Protein AF-A0A9D1E9B2-F1 (afdb_monomer_lite)

Radius of gyration: 16.43 Å; chains: 1; bounding box: 40×30×42 Å

Foldseek 3Di:
DQDLVNVCVVQLDDDPVLVVLLVCVVVVHDLVPDDEDDQEEECVNQPCDPVNFKDKDKDRASHDKDWHFYQWKKKKAWQAAWKKKWWQKPNDTDIDIGHHGKIKIWFGPTTMIMHHHDSTIMMIMTGRLVCCVPPVQVPPPPPDPVNVQNVQSPDPDDINDMDIDD

Organism: NCBI:txid2840911

Structure (mmCIF, N/CA/C/O backbone):
data_AF-A0A9D1E9B2-F1
#
_entry.id   AF-A0A9D1E9B2-F1
#
loop_
_atom_site.group_PDB
_atom_site.id
_atom_site.type_symbol
_atom_site.label_atom_id
_atom_site.label_alt_id
_atom_site.label_comp_id
_atom_site.label_asym_id
_atom_site.label_entity_id
_atom_site.label_seq_id
_atom_site.pdbx_PDB_ins_code
_atom_site.Cartn_x
_atom_site.Cartn_y
_atom_site.Cartn_z
_atom_site.occupancy
_atom_site.B_iso_or_equiv
_atom_site.auth_seq_id
_atom_site.auth_comp_id
_atom_site.auth_asym_id
_atom_site.auth_atom_id
_atom_site.pdbx_PDB_model_num
ATOM 1 N N . MET A 1 1 ? -19.053 -16.190 -8.854 1.00 59.88 1 MET A N 1
ATOM 2 C CA . MET A 1 1 ? -17.967 -16.273 -7.853 1.00 59.88 1 MET A CA 1
ATOM 3 C C . MET A 1 1 ? -16.641 -15.931 -8.527 1.00 59.88 1 MET A C 1
ATOM 5 O O . MET A 1 1 ? -16.383 -16.447 -9.612 1.00 59.88 1 MET A O 1
ATOM 9 N N . ILE A 1 2 ? -15.846 -15.020 -7.962 1.00 75.88 2 ILE A N 1
ATOM 10 C CA . ILE A 1 2 ? -14.497 -14.721 -8.468 1.00 75.88 2 ILE A CA 1
ATOM 11 C C . ILE A 1 2 ? -13.558 -15.839 -7.995 1.00 75.88 2 ILE A C 1
ATOM 13 O O . ILE A 1 2 ? -13.604 -16.229 -6.834 1.00 75.88 2 ILE A O 1
ATOM 17 N N . THR A 1 3 ? -12.743 -16.387 -8.897 1.00 88.50 3 THR A N 1
ATOM 18 C CA . THR A 1 3 ? -11.771 -17.441 -8.572 1.00 88.50 3 THR A CA 1
ATOM 19 C C . THR A 1 3 ? -10.391 -16.835 -8.347 1.00 88.50 3 THR A C 1
ATOM 21 O O . THR A 1 3 ? -10.077 -15.784 -8.909 1.00 88.50 3 THR A O 1
ATOM 24 N N . ARG A 1 4 ? -9.525 -17.527 -7.595 1.00 85.50 4 ARG A N 1
ATOM 25 C CA . ARG A 1 4 ? -8.120 -17.123 -7.422 1.00 85.50 4 ARG A CA 1
ATOM 26 C C . ARG A 1 4 ? -7.413 -16.917 -8.765 1.00 85.50 4 ARG A C 1
ATOM 28 O O . ARG A 1 4 ? -6.700 -15.937 -8.929 1.00 85.50 4 ARG A O 1
ATOM 35 N N . LYS A 1 5 ? -7.695 -17.777 -9.752 1.00 88.62 5 LYS A N 1
ATOM 36 C CA . LYS A 1 5 ? -7.187 -17.641 -11.126 1.00 88.62 5 LYS A CA 1
ATOM 37 C C . LYS A 1 5 ? -7.594 -16.308 -11.768 1.00 88.62 5 LYS A C 1
ATOM 39 O O . LYS A 1 5 ? -6.736 -15.587 -12.258 1.00 88.62 5 LYS A O 1
ATOM 44 N N . LYS A 1 6 ? -8.880 -15.940 -11.698 1.00 88.62 6 LYS A N 1
ATOM 45 C CA . LYS A 1 6 ? -9.377 -14.656 -12.227 1.00 88.62 6 LYS A CA 1
ATOM 46 C C . LYS A 1 6 ? -8.797 -13.447 -11.485 1.00 88.62 6 LYS A C 1
ATOM 48 O O . LYS A 1 6 ? -8.603 -12.400 -12.095 1.00 88.62 6 LYS A O 1
ATOM 53 N N . MET A 1 7 ? -8.528 -13.574 -10.183 1.00 87.75 7 MET A N 1
ATOM 54 C CA . MET A 1 7 ? -7.818 -12.533 -9.428 1.00 87.75 7 MET A CA 1
ATOM 55 C C . MET A 1 7 ? -6.369 -12.407 -9.887 1.00 87.75 7 MET A C 1
ATOM 57 O O . MET A 1 7 ? -5.931 -11.296 -10.154 1.00 87.75 7 MET A O 1
ATOM 61 N N . ALA A 1 8 ? -5.655 -13.521 -10.055 1.00 90.50 8 ALA A N 1
ATOM 62 C CA . ALA A 1 8 ? -4.276 -13.515 -10.533 1.00 90.50 8 ALA A CA 1
ATOM 63 C C . ALA A 1 8 ? -4.161 -12.866 -11.922 1.00 90.50 8 ALA A C 1
ATOM 65 O O . ALA A 1 8 ? -3.323 -11.993 -12.118 1.00 90.50 8 ALA A O 1
ATOM 66 N N . GLU A 1 9 ? -5.063 -13.193 -12.853 1.00 90.25 9 GLU A N 1
ATOM 67 C CA . GLU A 1 9 ? -5.125 -12.563 -14.185 1.00 90.25 9 GLU A CA 1
ATOM 68 C C . GLU A 1 9 ? -5.254 -11.030 -14.118 1.00 90.25 9 GLU A C 1
ATOM 70 O O . GLU A 1 9 ? -4.747 -10.321 -14.988 1.00 90.25 9 GLU A O 1
ATOM 75 N N . ARG A 1 10 ? -5.916 -10.504 -13.079 1.00 89.19 10 ARG A N 1
ATOM 76 C CA . ARG A 1 10 ? -6.073 -9.061 -12.860 1.00 89.19 10 ARG A CA 1
ATOM 77 C C . ARG A 1 10 ? -4.889 -8.440 -12.131 1.00 89.19 10 ARG A C 1
ATOM 79 O O . ARG A 1 10 ? -4.385 -7.418 -12.578 1.00 89.19 10 ARG A O 1
ATOM 86 N N . LEU A 1 11 ? -4.466 -9.031 -11.018 1.00 91.56 11 LEU A N 1
ATOM 87 C CA . LEU A 1 11 ? -3.450 -8.451 -10.138 1.00 91.56 11 LEU A CA 1
ATOM 88 C C . LEU A 1 11 ? -2.049 -8.526 -10.735 1.00 91.56 11 LEU A C 1
ATOM 90 O O . LEU A 1 11 ? -1.274 -7.588 -10.584 1.00 91.56 11 LEU A O 1
ATOM 94 N N . MET A 1 12 ? -1.751 -9.596 -11.473 1.00 92.38 12 MET A N 1
ATOM 95 C CA . MET A 1 12 ? -0.443 -9.769 -12.102 1.00 92.38 12 MET A CA 1
ATOM 96 C C . MET A 1 12 ? -0.264 -8.884 -13.339 1.00 92.38 12 MET A C 1
ATOM 98 O O . MET A 1 12 ? 0.866 -8.674 -13.779 1.00 92.38 12 MET A O 1
ATOM 102 N N . ARG A 1 13 ? -1.347 -8.328 -13.901 1.00 93.88 13 ARG A N 1
ATOM 103 C CA . ARG A 1 13 ? -1.262 -7.391 -15.024 1.00 93.88 13 ARG A CA 1
ATOM 104 C C . ARG A 1 13 ? -0.721 -6.046 -14.539 1.00 93.88 13 ARG A C 1
ATOM 106 O O . ARG A 1 13 ? -1.319 -5.415 -13.670 1.00 93.88 13 ARG A O 1
ATOM 113 N N . LEU A 1 14 ? 0.371 -5.604 -15.164 1.00 93.50 14 LEU A N 1
ATOM 114 C CA . LEU A 1 14 ? 0.909 -4.258 -14.980 1.00 93.50 14 LEU A CA 1
ATOM 115 C C . LEU A 1 14 ? 0.010 -3.224 -15.667 1.00 93.50 14 LEU A C 1
ATOM 117 O O . LEU A 1 14 ? -0.290 -3.358 -16.869 1.00 93.50 14 LEU A O 1
ATOM 121 N N . ASP A 1 15 ? -0.387 -2.204 -14.915 1.00 93.62 15 ASP A N 1
ATOM 122 C CA . ASP A 1 15 ? -0.947 -0.968 -15.448 1.00 93.62 15 ASP A CA 1
ATOM 123 C C . ASP A 1 15 ? 0.145 -0.096 -16.098 1.00 93.62 15 ASP A C 1
ATOM 125 O O . ASP A 1 15 ? 1.302 -0.499 -16.224 1.00 93.62 15 ASP A O 1
ATOM 129 N N . SER A 1 16 ? -0.237 1.069 -16.624 1.00 95.12 16 SER A N 1
ATOM 130 C CA . SER A 1 16 ? 0.695 1.957 -17.324 1.00 95.12 16 SER A CA 1
ATOM 131 C C . SER A 1 16 ? 1.792 2.514 -16.418 1.00 95.12 16 SER A C 1
ATOM 133 O O . SER A 1 16 ? 2.916 2.670 -16.883 1.00 95.12 16 SER A O 1
ATOM 135 N N . ILE A 1 17 ? 1.482 2.801 -15.151 1.00 93.19 17 ILE A N 1
ATOM 136 C CA . ILE A 1 17 ? 2.438 3.367 -14.195 1.00 93.19 17 ILE A CA 1
ATOM 137 C C . ILE A 1 17 ? 3.426 2.280 -13.782 1.00 93.19 17 ILE A C 1
ATOM 139 O O . ILE A 1 17 ? 4.631 2.478 -13.903 1.00 93.19 17 ILE A O 1
ATOM 143 N N . GLU A 1 18 ? 2.936 1.099 -13.402 1.00 95.12 18 GLU A N 1
ATOM 144 C CA . GLU A 1 18 ? 3.809 -0.017 -13.026 1.00 95.12 18 GLU A CA 1
ATOM 145 C C . GLU A 1 18 ? 4.730 -0.451 -14.176 1.00 95.12 18 GLU A C 1
ATOM 147 O O . GLU A 1 18 ? 5.847 -0.889 -13.924 1.00 95.12 18 GLU A O 1
ATOM 152 N N . ARG A 1 19 ? 4.298 -0.336 -15.443 1.00 96.38 19 ARG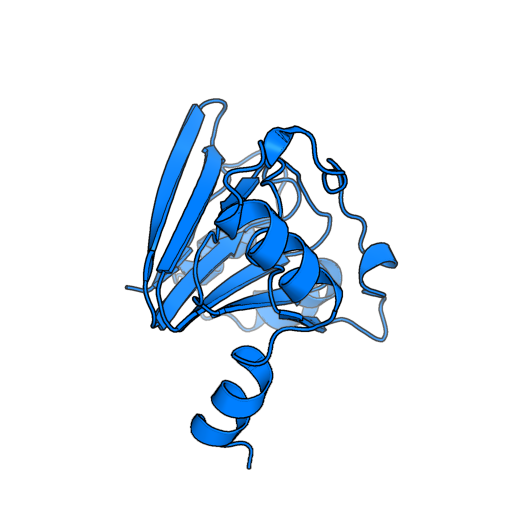 A N 1
ATOM 153 C CA . ARG A 1 19 ? 5.168 -0.601 -16.608 1.00 96.38 19 ARG A CA 1
ATOM 154 C C . ARG A 1 19 ? 6.335 0.371 -16.674 1.00 96.38 19 ARG A C 1
ATOM 156 O O . ARG A 1 19 ? 7.466 -0.071 -16.810 1.00 96.38 19 ARG A O 1
ATOM 163 N N . ILE A 1 20 ? 6.058 1.667 -16.542 1.00 95.00 20 ILE A N 1
ATOM 164 C CA . ILE A 1 20 ? 7.091 2.709 -16.560 1.00 95.00 20 ILE A CA 1
ATOM 165 C C . ILE A 1 20 ? 8.077 2.488 -15.407 1.00 95.00 20 ILE A C 1
ATOM 167 O O . ILE A 1 20 ? 9.286 2.513 -15.621 1.00 95.00 20 ILE A O 1
ATOM 171 N N . LEU A 1 21 ? 7.562 2.218 -14.204 1.00 95.25 21 LEU A N 1
ATOM 172 C CA . LEU A 1 21 ? 8.378 1.962 -13.017 1.00 95.25 21 LEU A CA 1
ATOM 173 C C . LEU A 1 21 ? 9.217 0.689 -13.160 1.00 95.25 21 LEU A C 1
ATOM 175 O O . LEU A 1 21 ? 10.405 0.695 -12.846 1.00 95.25 21 LEU A O 1
ATOM 179 N N . LYS A 1 22 ? 8.634 -0.391 -13.691 1.00 96.06 22 LYS A N 1
ATOM 180 C CA . LYS A 1 22 ? 9.369 -1.625 -13.980 1.00 96.06 22 LYS A CA 1
ATOM 181 C C . LYS A 1 22 ? 10.473 -1.384 -15.006 1.00 96.06 22 LYS A C 1
ATOM 183 O O . LYS A 1 22 ? 11.591 -1.837 -14.797 1.00 96.06 22 LYS A O 1
ATOM 188 N N . ASP A 1 23 ? 10.196 -0.662 -16.088 1.00 96.12 23 ASP A N 1
ATOM 189 C CA . ASP A 1 23 ? 11.190 -0.371 -17.126 1.00 96.12 23 ASP A CA 1
ATOM 190 C C . ASP A 1 23 ? 12.327 0.529 -16.608 1.00 96.12 23 ASP A C 1
ATOM 192 O O . ASP A 1 23 ? 13.477 0.360 -17.015 1.00 96.12 23 ASP A O 1
ATOM 196 N N . ALA A 1 24 ? 12.037 1.475 -15.708 1.00 95.00 24 ALA A N 1
ATOM 197 C CA . ALA A 1 24 ? 13.045 2.260 -14.989 1.00 95.00 24 ALA A CA 1
ATOM 198 C C . ALA A 1 24 ? 13.921 1.365 -14.096 1.00 95.00 24 ALA A C 1
ATOM 200 O O . ALA A 1 24 ? 15.147 1.358 -14.235 1.00 95.00 24 ALA A O 1
ATOM 201 N N . TYR A 1 25 ? 13.288 0.523 -13.273 1.00 95.00 25 TYR A N 1
ATOM 202 C CA . TYR A 1 25 ? 13.970 -0.426 -12.394 1.00 95.00 25 TYR A CA 1
ATOM 203 C C . TYR A 1 25 ? 14.882 -1.384 -13.175 1.00 95.00 25 TYR A C 1
ATOM 205 O O . TYR A 1 25 ? 16.049 -1.564 -12.836 1.00 95.00 25 TYR A O 1
ATOM 213 N N . MET A 1 26 ? 14.389 -1.948 -14.283 1.00 95.31 26 MET A N 1
ATOM 214 C CA . MET A 1 26 ? 15.151 -2.874 -15.132 1.00 95.31 26 MET A CA 1
ATOM 215 C C . MET A 1 26 ? 16.325 -2.206 -15.862 1.00 95.31 26 MET A C 1
ATOM 217 O O . MET A 1 26 ? 17.282 -2.890 -16.223 1.00 95.31 26 MET A O 1
ATOM 221 N N . ARG A 1 27 ? 16.276 -0.885 -16.079 1.00 96.31 27 ARG A N 1
ATOM 222 C CA . ARG A 1 27 ? 17.399 -0.101 -16.620 1.00 96.31 27 ARG A CA 1
ATOM 223 C C . ARG A 1 27 ? 18.427 0.287 -15.552 1.00 96.31 27 ARG A C 1
ATOM 225 O O . ARG A 1 27 ? 19.448 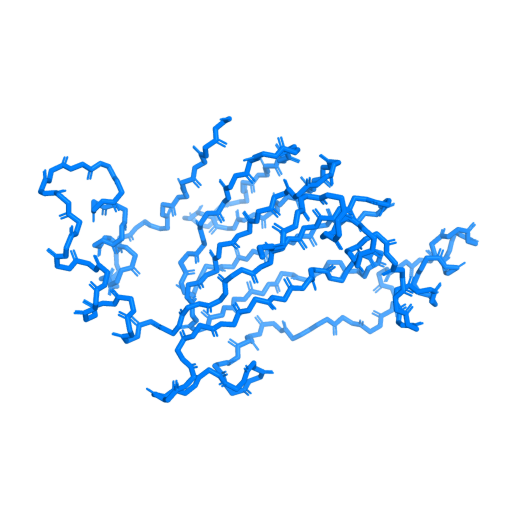0.871 -15.905 1.00 96.31 27 ARG A O 1
ATOM 232 N N . GLY A 1 28 ? 18.186 -0.059 -14.285 1.00 94.06 28 GLY A N 1
ATOM 233 C CA . GLY A 1 28 ? 19.052 0.298 -13.164 1.00 94.06 28 GLY A CA 1
ATOM 234 C C . GLY A 1 28 ? 19.005 1.787 -12.829 1.00 94.06 28 GLY A C 1
ATOM 235 O O . GLY A 1 28 ? 20.001 2.329 -12.354 1.00 94.06 28 GLY A O 1
ATOM 236 N N . GLU A 1 29 ? 17.888 2.461 -13.124 1.00 94.12 29 GLU A N 1
ATOM 237 C CA . GLU A 1 29 ? 17.691 3.847 -12.702 1.00 94.12 29 GLU A CA 1
ATOM 238 C C . GLU A 1 29 ? 17.611 3.934 -11.175 1.00 94.12 29 GLU A C 1
ATOM 240 O O . GLU A 1 29 ? 17.142 3.015 -10.500 1.00 94.12 29 GLU A O 1
ATOM 245 N N . ASP A 1 30 ? 18.068 5.059 -10.629 1.00 90.50 30 ASP A N 1
ATOM 246 C CA . ASP A 1 30 ? 17.933 5.331 -9.205 1.00 90.50 30 ASP A CA 1
ATOM 247 C C . ASP A 1 30 ? 16.471 5.662 -8.881 1.00 90.50 30 ASP A C 1
ATOM 249 O O . ASP A 1 30 ? 16.002 6.785 -9.093 1.00 90.50 30 ASP A O 1
ATOM 253 N N . MET A 1 31 ? 15.741 4.662 -8.386 1.00 88.19 31 MET A N 1
ATOM 254 C CA . MET A 1 31 ? 14.311 4.771 -8.094 1.00 88.19 31 MET A CA 1
ATOM 255 C C . MET A 1 31 ? 14.013 5.850 -7.047 1.00 88.19 31 MET A C 1
ATOM 257 O O . MET A 1 31 ? 12.941 6.447 -7.096 1.00 88.19 31 MET A O 1
ATOM 261 N N . GLU A 1 32 ? 14.964 6.168 -6.160 1.00 85.38 32 GLU A N 1
ATOM 262 C CA . GLU A 1 32 ? 14.820 7.215 -5.138 1.00 85.38 32 GLU A CA 1
ATOM 263 C C . GLU A 1 32 ? 14.654 8.618 -5.736 1.00 85.38 32 GLU A C 1
ATOM 265 O O . GLU A 1 32 ? 14.138 9.521 -5.075 1.00 85.38 32 GLU A O 1
ATOM 270 N N . THR A 1 33 ? 15.065 8.803 -6.995 1.00 86.50 33 THR A N 1
ATOM 271 C CA . THR A 1 33 ? 14.921 10.068 -7.729 1.00 86.50 33 THR A CA 1
ATOM 272 C C . THR A 1 33 ? 13.541 10.249 -8.361 1.00 86.50 33 THR A C 1
ATOM 274 O O . THR A 1 33 ? 13.204 11.352 -8.801 1.00 86.50 33 THR A O 1
ATOM 277 N N . LEU A 1 34 ? 12.730 9.187 -8.417 1.00 86.81 34 LEU A N 1
ATOM 278 C CA . LEU A 1 34 ? 11.386 9.242 -8.979 1.00 86.81 34 LEU A CA 1
ATOM 279 C C . LEU A 1 34 ? 10.411 9.939 -8.013 1.00 86.81 34 LEU A C 1
ATOM 281 O O . LEU A 1 34 ? 10.626 9.939 -6.799 1.00 86.81 34 LEU A O 1
ATOM 285 N N . PRO A 1 35 ? 9.310 10.526 -8.525 1.00 85.06 35 PRO A N 1
ATOM 286 C CA . PRO A 1 35 ? 8.302 11.152 -7.680 1.00 85.06 35 PRO A CA 1
ATOM 287 C C . PRO A 1 35 ? 7.770 10.181 -6.625 1.00 85.06 35 PRO A C 1
ATOM 289 O O . PRO A 1 35 ? 7.221 9.126 -6.952 1.00 85.06 35 PRO A O 1
ATOM 292 N N . LYS A 1 36 ? 7.920 10.563 -5.359 1.00 86.38 36 LYS A N 1
ATOM 293 C CA . LYS A 1 36 ? 7.434 9.795 -4.215 1.00 86.38 36 LYS A CA 1
ATOM 294 C C . LYS A 1 36 ? 5.973 10.107 -3.905 1.00 86.38 36 LYS A C 1
ATOM 296 O O . LYS A 1 36 ? 5.424 11.129 -4.327 1.00 86.38 36 LYS A O 1
ATOM 301 N N . GLY A 1 37 ? 5.345 9.196 -3.166 1.00 82.94 37 GLY A N 1
ATOM 302 C CA . GLY A 1 37 ? 4.011 9.396 -2.610 1.00 82.94 37 GLY A CA 1
ATOM 303 C C . GLY A 1 37 ? 3.961 10.534 -1.584 1.00 82.94 37 GLY A C 1
ATOM 304 O O . GLY A 1 37 ? 4.961 11.179 -1.276 1.00 82.94 37 GLY A O 1
ATOM 305 N N . ARG A 1 38 ? 2.769 10.784 -1.042 1.00 87.06 38 ARG A N 1
ATOM 306 C CA . ARG A 1 38 ? 2.583 11.758 0.041 1.00 87.06 38 ARG A CA 1
ATOM 307 C C . ARG A 1 38 ? 3.039 11.173 1.375 1.00 87.06 38 ARG A C 1
ATOM 309 O O . ARG A 1 38 ? 2.880 9.980 1.596 1.00 87.06 38 ARG A O 1
ATOM 316 N N . GLU A 1 39 ? 3.515 12.034 2.272 1.00 92.56 39 GLU A N 1
ATOM 317 C CA . GLU A 1 39 ? 3.845 11.658 3.656 1.00 92.56 39 GLU A CA 1
ATOM 318 C C . GLU A 1 39 ? 2.599 11.399 4.513 1.00 92.56 39 GLU A C 1
ATOM 320 O O . GLU A 1 39 ? 2.653 10.594 5.432 1.00 92.56 39 GLU A O 1
ATOM 325 N N . HIS A 1 40 ? 1.478 12.050 4.198 1.00 96.00 40 HIS A N 1
ATOM 326 C CA . HIS A 1 40 ? 0.197 11.824 4.860 1.00 96.00 40 HIS A CA 1
ATOM 327 C C . HIS A 1 40 ? -0.887 11.538 3.825 1.00 96.00 40 HIS A C 1
ATOM 329 O O . HIS A 1 40 ? -1.040 12.286 2.851 1.00 96.00 40 HIS A O 1
ATOM 335 N N . ILE A 1 41 ? -1.650 10.472 4.050 1.00 95.25 41 ILE A N 1
ATOM 336 C CA . ILE A 1 41 ? -2.722 10.027 3.166 1.00 95.25 41 ILE A CA 1
ATOM 337 C C . ILE A 1 41 ? -4.077 10.209 3.855 1.00 95.25 41 ILE A C 1
ATOM 339 O O . ILE A 1 41 ? -4.414 9.532 4.834 1.00 95.25 41 ILE A O 1
ATOM 343 N N . ALA A 1 42 ? -4.891 11.098 3.292 1.00 95.12 42 ALA A N 1
ATOM 344 C CA . ALA A 1 42 ? -6.217 11.392 3.810 1.00 95.12 42 ALA A CA 1
ATOM 345 C C . ALA A 1 42 ? -7.252 10.369 3.319 1.00 95.12 42 ALA A C 1
ATOM 347 O O . ALA A 1 42 ? -7.093 9.721 2.282 1.00 95.12 42 ALA A O 1
ATOM 348 N N . ASN A 1 43 ? -8.383 10.266 4.019 1.00 93.31 43 ASN A N 1
ATOM 349 C CA . ASN A 1 43 ? -9.512 9.452 3.557 1.00 93.31 43 ASN A CA 1
ATOM 350 C C . ASN A 1 43 ? -9.995 9.845 2.144 1.00 93.31 43 ASN A C 1
ATOM 352 O O . ASN A 1 43 ? -10.406 8.991 1.354 1.00 93.31 43 ASN A O 1
ATOM 356 N N . GLU A 1 44 ? -9.947 11.136 1.813 1.00 92.75 44 GLU A N 1
ATOM 357 C CA . GLU A 1 44 ? -10.413 11.674 0.530 1.00 92.75 44 GLU A CA 1
ATOM 358 C C . GLU A 1 44 ? -9.595 11.163 -0.663 1.00 92.75 44 GLU A C 1
ATOM 360 O O . GLU A 1 44 ? -10.170 10.941 -1.731 1.00 92.75 44 GLU A O 1
ATOM 365 N N . ASP A 1 45 ? -8.308 10.860 -0.464 1.00 92.88 45 ASP A N 1
ATOM 366 C CA . ASP A 1 45 ? -7.407 10.357 -1.511 1.00 92.88 45 ASP A CA 1
ATOM 367 C C . ASP A 1 45 ? -7.872 9.014 -2.093 1.00 92.88 45 ASP A C 1
ATOM 369 O O . ASP A 1 45 ? -7.633 8.713 -3.262 1.00 92.88 45 ASP A O 1
ATOM 373 N N . TYR A 1 46 ? -8.615 8.236 -1.301 1.00 92.31 46 TYR A N 1
ATOM 374 C CA . TYR A 1 46 ? -9.225 6.969 -1.710 1.00 92.31 46 TYR A CA 1
ATOM 375 C C . TYR A 1 46 ? -10.754 7.031 -1.796 1.00 92.31 46 TYR A C 1
ATOM 377 O O . TYR A 1 46 ? -11.418 6.005 -1.979 1.00 92.31 46 TYR A O 1
ATOM 385 N N . ASN A 1 47 ? -11.343 8.227 -1.705 1.00 91.38 47 ASN A N 1
ATOM 386 C CA . ASN A 1 47 ? -12.792 8.426 -1.649 1.00 91.38 47 ASN A CA 1
ATOM 387 C C . ASN A 1 47 ? -13.450 7.625 -0.503 1.00 91.38 47 ASN A C 1
ATOM 389 O O . ASN A 1 47 ? -14.541 7.071 -0.666 1.00 91.38 47 ASN A O 1
ATOM 393 N N . LEU A 1 48 ? -12.765 7.528 0.643 1.00 89.94 48 LEU A N 1
ATOM 394 C CA . LEU A 1 48 ? -13.229 6.827 1.841 1.00 89.94 48 LEU A CA 1
ATOM 395 C C . LEU A 1 48 ? -14.132 7.727 2.686 1.00 89.94 48 LEU A C 1
ATOM 397 O O . LEU A 1 48 ? -13.720 8.312 3.684 1.00 89.94 48 LEU A O 1
ATOM 401 N N . ASN A 1 49 ? -15.398 7.828 2.308 1.00 85.00 49 ASN A N 1
ATOM 402 C CA . ASN A 1 49 ? -16.393 8.624 3.026 1.00 85.00 49 ASN A CA 1
ATOM 403 C C . ASN A 1 49 ? -17.422 7.730 3.748 1.00 85.00 49 ASN A C 1
ATOM 405 O O . ASN A 1 49 ? -17.330 6.505 3.726 1.00 85.00 49 ASN A O 1
ATOM 409 N N . ARG A 1 50 ? -18.430 8.339 4.391 1.00 73.69 50 ARG A N 1
ATOM 410 C CA . ARG A 1 50 ? -19.463 7.607 5.154 1.00 73.69 50 ARG A CA 1
ATOM 411 C C . ARG A 1 50 ? -20.298 6.631 4.316 1.00 73.69 50 ARG A C 1
ATOM 413 O O . ARG A 1 50 ? -20.910 5.730 4.887 1.00 73.69 50 ARG A O 1
ATOM 420 N N . GLU A 1 51 ? -20.341 6.799 2.999 1.00 80.31 51 GLU A N 1
ATOM 421 C CA . GLU A 1 51 ? -21.040 5.908 2.068 1.00 80.31 51 GLU A CA 1
ATOM 422 C C . GLU A 1 51 ? -20.093 4.847 1.489 1.00 80.31 51 GLU A C 1
ATOM 424 O O . GLU A 1 51 ? -20.488 3.702 1.274 1.00 80.31 51 GLU A O 1
ATOM 429 N N . LYS A 1 52 ? -18.818 5.202 1.293 1.00 82.69 52 LYS A N 1
ATOM 430 C CA . LYS A 1 52 ? -17.752 4.326 0.787 1.00 82.69 52 LYS A CA 1
ATOM 431 C C . LYS A 1 52 ? -16.737 4.025 1.879 1.00 82.69 52 LYS A C 1
ATOM 433 O O . LYS A 1 52 ? -15.666 4.610 1.951 1.00 82.69 52 LYS A O 1
ATOM 438 N N . ASN A 1 53 ? -17.093 3.082 2.737 1.00 86.44 53 ASN A N 1
ATOM 439 C CA . ASN A 1 53 ? -16.341 2.827 3.962 1.00 86.44 53 ASN A CA 1
ATOM 440 C C . ASN A 1 53 ? -15.164 1.855 3.809 1.00 86.44 53 ASN A C 1
ATOM 442 O O . ASN A 1 53 ? -14.361 1.742 4.735 1.00 86.44 53 ASN A O 1
ATOM 446 N N . ILE A 1 54 ? -15.098 1.130 2.688 1.00 90.81 54 ILE A N 1
ATOM 447 C CA . ILE A 1 54 ? -14.060 0.140 2.388 1.00 90.81 54 ILE A CA 1
ATOM 448 C C . ILE A 1 54 ? -13.609 0.326 0.938 1.00 90.81 54 ILE A C 1
ATOM 450 O O . ILE A 1 54 ? -14.442 0.389 0.031 1.00 90.81 54 ILE A O 1
ATOM 454 N N . GLN A 1 55 ? -12.299 0.371 0.729 1.00 93.62 55 GLN A N 1
ATOM 455 C CA . GLN A 1 55 ? -11.637 0.351 -0.574 1.00 93.62 55 GLN A CA 1
ATOM 456 C C . GLN A 1 55 ? -10.666 -0.821 -0.629 1.00 93.62 55 GLN A C 1
ATOM 458 O O . GLN A 1 55 ? -10.058 -1.171 0.376 1.00 93.62 55 GLN A O 1
ATOM 463 N N . ILE A 1 56 ? -10.520 -1.426 -1.805 1.00 93.31 56 ILE A N 1
ATOM 464 C CA . ILE A 1 56 ? -9.509 -2.456 -2.048 1.00 93.31 56 ILE A CA 1
ATOM 465 C C . ILE A 1 56 ? -8.688 -1.994 -3.237 1.00 93.31 56 ILE A C 1
ATOM 467 O O . ILE A 1 56 ? -9.222 -1.846 -4.338 1.00 93.31 56 ILE A O 1
ATOM 471 N N . THR A 1 57 ? -7.399 -1.785 -3.019 1.00 94.19 57 THR A N 1
ATOM 472 C CA . THR A 1 57 ? -6.466 -1.327 -4.044 1.00 94.19 57 THR A CA 1
ATOM 473 C C . THR A 1 57 ? -5.317 -2.314 -4.185 1.00 94.19 57 THR A C 1
ATOM 475 O O . THR A 1 57 ? -4.967 -3.042 -3.258 1.00 94.19 57 THR A O 1
ATOM 478 N N . LYS A 1 58 ? -4.754 -2.389 -5.390 1.00 95.31 58 LYS A N 1
ATOM 479 C CA . LYS A 1 58 ? -3.495 -3.096 -5.616 1.00 95.31 58 LYS A CA 1
ATOM 480 C C . LYS A 1 58 ? -2.363 -2.142 -5.247 1.00 95.31 58 LYS A C 1
ATOM 482 O O . LYS A 1 58 ? -2.378 -1.001 -5.703 1.00 95.31 58 LYS A O 1
ATOM 487 N N . HIS A 1 59 ? -1.407 -2.606 -4.453 1.00 95.06 59 HIS A N 1
ATOM 488 C CA . HIS A 1 59 ? -0.212 -1.831 -4.154 1.00 95.06 59 HIS A CA 1
ATOM 489 C C . HIS A 1 59 ? 0.623 -1.608 -5.429 1.00 95.06 59 HIS A C 1
ATOM 491 O O . HIS A 1 59 ? 0.777 -2.524 -6.242 1.00 95.06 59 HIS A O 1
ATOM 497 N N . CYS A 1 60 ? 1.152 -0.397 -5.613 1.00 93.94 60 CYS A N 1
ATOM 498 C CA . CYS A 1 60 ? 1.946 -0.038 -6.787 1.00 93.94 60 CYS A CA 1
ATOM 499 C C . CYS A 1 60 ? 3.387 -0.542 -6.630 1.00 93.94 60 CYS A C 1
ATOM 501 O O . CYS A 1 60 ? 4.217 0.098 -5.992 1.00 93.94 60 CYS A O 1
ATOM 503 N N . ARG A 1 61 ? 3.683 -1.706 -7.206 1.00 94.56 61 ARG A N 1
ATOM 504 C CA . ARG A 1 61 ? 5.041 -2.272 -7.241 1.00 94.56 61 ARG A CA 1
ATOM 505 C C . ARG A 1 61 ? 5.975 -1.484 -8.158 1.00 94.56 61 ARG A C 1
ATOM 507 O O . ARG A 1 61 ? 5.536 -0.822 -9.097 1.00 94.56 61 ARG A O 1
ATOM 514 N N . TYR A 1 62 ? 7.267 -1.611 -7.887 1.00 94.62 62 TYR A N 1
ATOM 515 C CA . TYR A 1 62 ? 8.379 -0.854 -8.458 1.00 94.62 62 TYR A CA 1
ATOM 516 C C . TYR A 1 62 ? 8.347 0.650 -8.152 1.00 94.62 62 TYR A C 1
ATOM 518 O O . TYR A 1 62 ? 9.230 1.368 -8.607 1.00 94.62 62 TYR A O 1
ATOM 526 N N . ALA A 1 63 ? 7.371 1.156 -7.395 1.00 91.12 63 ALA A N 1
ATOM 527 C CA . ALA A 1 63 ? 7.401 2.538 -6.932 1.00 91.12 63 ALA A CA 1
ATOM 528 C C . ALA A 1 63 ? 8.487 2.700 -5.855 1.00 91.12 63 ALA A C 1
ATOM 530 O O . ALA A 1 63 ? 8.673 1.777 -5.056 1.00 91.12 63 ALA A O 1
ATOM 531 N N . PRO A 1 64 ? 9.195 3.844 -5.802 1.00 87.62 64 PRO A N 1
ATOM 532 C CA . PRO A 1 64 ? 10.037 4.134 -4.653 1.00 87.62 64 PRO A CA 1
ATOM 533 C C . PRO A 1 64 ? 9.177 4.167 -3.398 1.00 87.62 64 PRO A C 1
ATOM 535 O O . PRO A 1 64 ? 8.106 4.786 -3.375 1.00 87.62 64 PRO A O 1
ATOM 538 N N . GLY A 1 65 ? 9.651 3.498 -2.357 1.00 83.88 65 GLY A N 1
ATOM 539 C CA . GLY A 1 65 ? 8.996 3.570 -1.072 1.00 83.88 65 GLY A CA 1
ATOM 540 C C . GLY A 1 65 ? 9.109 4.982 -0.483 1.00 83.88 65 GLY A C 1
ATOM 541 O O . GLY A 1 65 ? 10.027 5.766 -0.759 1.00 83.88 65 GLY A O 1
ATOM 542 N N . GLN A 1 66 ? 8.084 5.345 0.279 1.00 89.88 66 GLN A N 1
ATOM 543 C CA . GLN A 1 66 ? 8.005 6.592 1.020 1.00 89.88 66 GLN A CA 1
ATOM 544 C C . GLN A 1 66 ? 7.387 6.276 2.373 1.00 89.88 66 GLN A C 1
ATOM 546 O O . GLN A 1 66 ? 6.276 5.745 2.438 1.00 89.88 66 GLN A O 1
ATOM 551 N N . MET A 1 67 ? 8.092 6.631 3.443 1.00 94.25 67 MET A N 1
ATOM 552 C CA . MET A 1 67 ? 7.539 6.587 4.788 1.00 94.25 67 MET A CA 1
ATOM 553 C C . MET A 1 67 ? 6.352 7.553 4.873 1.00 94.25 67 MET A C 1
ATOM 555 O O . MET A 1 67 ? 6.503 8.744 4.582 1.00 94.25 67 MET A O 1
ATOM 559 N N . HIS A 1 68 ? 5.186 7.038 5.251 1.00 95.38 68 HIS A N 1
ATOM 560 C CA . HIS A 1 68 ? 3.944 7.799 5.333 1.00 95.38 68 HIS A CA 1
ATOM 561 C C . HIS A 1 68 ? 3.040 7.296 6.458 1.00 95.38 68 HIS A C 1
ATOM 563 O O . HIS A 1 68 ? 3.247 6.203 6.981 1.00 95.38 68 HIS A O 1
ATOM 569 N N . ASP A 1 69 ? 2.028 8.079 6.818 1.00 95.88 69 ASP A N 1
ATOM 570 C CA . ASP A 1 69 ? 0.886 7.635 7.614 1.00 95.88 69 ASP A CA 1
ATOM 571 C C . ASP A 1 69 ? -0.443 7.898 6.890 1.00 95.88 69 ASP A C 1
ATOM 573 O O . ASP A 1 69 ? -0.511 8.517 5.825 1.00 95.88 69 ASP A O 1
ATOM 577 N N . HIS A 1 70 ? -1.531 7.386 7.465 1.00 95.38 70 HIS A N 1
ATOM 578 C CA . HIS A 1 70 ? -2.866 7.481 6.884 1.00 95.38 70 HIS A CA 1
ATOM 579 C C . HIS A 1 70 ? -3.974 7.610 7.941 1.00 95.38 70 HIS A C 1
ATOM 581 O O . HIS A 1 70 ? -3.824 7.200 9.094 1.00 95.38 70 HIS A O 1
ATOM 587 N N . GLU A 1 71 ? -5.133 8.149 7.543 1.00 93.44 71 GLU A N 1
ATOM 588 C CA . GLU A 1 71 ? -6.297 8.360 8.429 1.00 93.44 71 GLU A CA 1
ATOM 589 C C . GLU A 1 71 ? -7.192 7.118 8.642 1.00 93.44 71 GLU A C 1
ATOM 591 O O . GLU A 1 71 ? -8.077 7.111 9.509 1.00 93.44 71 GLU A O 1
ATOM 596 N N . PHE A 1 72 ? -7.004 6.077 7.835 1.00 92.44 72 PHE A N 1
ATOM 597 C CA . PHE A 1 72 ? -7.800 4.844 7.824 1.00 92.44 72 PHE A CA 1
ATOM 598 C C . PHE A 1 72 ? -7.023 3.656 8.406 1.00 92.44 72 PHE A C 1
ATOM 600 O O . PHE A 1 72 ? -5.840 3.765 8.708 1.00 92.44 72 PHE A O 1
ATOM 607 N N . ILE A 1 73 ? -7.700 2.523 8.611 1.00 91.31 73 ILE A N 1
ATOM 608 C CA . ILE A 1 73 ? -7.018 1.247 8.863 1.00 91.31 73 ILE A CA 1
ATOM 609 C C . ILE A 1 73 ? -6.618 0.660 7.518 1.00 91.31 73 ILE A C 1
ATOM 611 O O . ILE A 1 73 ? -7.469 0.536 6.636 1.00 91.31 73 ILE A O 1
ATOM 615 N N . GLU A 1 74 ? -5.360 0.261 7.388 1.00 94.00 74 GLU A N 1
ATOM 616 C CA . GLU A 1 74 ? -4.865 -0.486 6.238 1.00 94.00 74 GLU A CA 1
ATOM 617 C C . GLU A 1 74 ? -4.675 -1.958 6.616 1.00 94.00 74 GLU A C 1
ATOM 619 O O . GLU A 1 74 ? -4.110 -2.290 7.658 1.00 94.00 74 GLU A O 1
ATOM 624 N N . ILE A 1 75 ? -5.165 -2.856 5.766 1.00 92.88 75 ILE A N 1
ATOM 625 C CA . ILE A 1 75 ? -4.829 -4.277 5.808 1.00 92.88 75 ILE A CA 1
ATOM 626 C C . ILE A 1 75 ? -4.051 -4.591 4.532 1.00 92.88 75 ILE A C 1
ATOM 628 O O . ILE A 1 75 ? -4.639 -4.649 3.452 1.00 92.88 75 ILE A O 1
ATOM 632 N N . SER A 1 76 ? -2.745 -4.795 4.674 1.00 95.38 76 SER A N 1
ATOM 633 C CA . SER A 1 76 ? -1.840 -5.242 3.616 1.00 95.38 76 SER A CA 1
ATOM 634 C C . SER A 1 76 ? -1.866 -6.770 3.554 1.00 95.38 76 SER A C 1
ATOM 636 O O . SER A 1 76 ? -1.618 -7.452 4.550 1.00 95.38 76 SER A O 1
ATOM 638 N N . TYR A 1 77 ? -2.225 -7.326 2.400 1.00 94.88 77 TYR A N 1
ATOM 639 C CA . TYR A 1 77 ? -2.299 -8.765 2.157 1.00 94.88 77 TYR A CA 1
ATOM 640 C C . TYR A 1 77 ? -1.444 -9.155 0.955 1.00 94.88 77 TYR A C 1
ATOM 642 O O . TYR A 1 77 ? -1.667 -8.678 -0.162 1.00 94.88 77 TYR A O 1
ATOM 650 N N . VAL A 1 78 ? -0.509 -10.082 1.160 1.00 95.88 78 VAL A N 1
ATOM 651 C CA . VAL A 1 78 ? 0.347 -10.592 0.085 1.00 95.88 78 VAL A CA 1
ATOM 652 C C . VAL A 1 78 ? -0.399 -11.688 -0.676 1.00 95.88 78 VAL A C 1
ATOM 654 O O . VAL A 1 78 ? -0.513 -12.828 -0.225 1.00 95.88 78 VAL A O 1
ATOM 657 N N . PHE A 1 79 ? -0.916 -11.352 -1.857 1.00 94.88 79 PHE A N 1
ATOM 658 C CA . PHE A 1 79 ? -1.651 -12.294 -2.706 1.00 94.88 79 PHE A CA 1
ATOM 659 C C . PHE A 1 79 ? -0.730 -13.310 -3.399 1.00 94.88 79 PHE A C 1
ATOM 661 O O . PHE A 1 79 ? -1.134 -14.456 -3.622 1.00 94.88 79 PHE A O 1
ATOM 668 N N . SER A 1 80 ? 0.473 -12.875 -3.788 1.00 95.69 80 SER A N 1
ATOM 669 C CA . SER A 1 80 ? 1.497 -13.682 -4.461 1.00 95.69 80 SER A CA 1
ATOM 670 C C . SER A 1 80 ? 2.872 -13.053 -4.248 1.00 95.69 80 SER A C 1
ATOM 672 O O . SER A 1 80 ? 2.999 -11.836 -4.376 1.00 95.69 80 SER A O 1
ATOM 674 N N . GLY A 1 81 ? 3.894 -13.874 -4.002 1.00 96.12 81 GLY A N 1
ATOM 675 C CA . GLY A 1 81 ? 5.280 -13.416 -3.848 1.00 96.12 81 GLY A CA 1
ATOM 676 C C . GLY A 1 81 ? 5.612 -12.914 -2.438 1.00 96.12 81 GLY A C 1
ATOM 677 O O . GLY A 1 81 ? 5.301 -13.602 -1.463 1.00 96.12 81 GLY A O 1
ATOM 678 N N . PHE A 1 82 ? 6.285 -11.768 -2.325 1.00 96.06 82 PHE A N 1
ATOM 679 C CA . PHE A 1 82 ? 6.710 -11.177 -1.054 1.00 96.06 82 PHE A CA 1
ATOM 680 C C . PHE A 1 82 ? 6.706 -9.640 -1.085 1.00 96.06 82 PHE A C 1
ATOM 682 O O . PHE A 1 82 ? 6.697 -9.021 -2.147 1.00 96.06 82 PHE A O 1
ATOM 689 N N . CYS A 1 83 ? 6.713 -9.017 0.089 1.00 96.44 83 CYS A N 1
ATOM 690 C CA . CYS A 1 83 ? 6.961 -7.587 0.242 1.00 96.44 83 CYS A CA 1
ATOM 691 C C . CYS A 1 83 ? 7.772 -7.310 1.506 1.00 96.44 83 CYS A C 1
ATOM 693 O O . CYS A 1 83 ? 7.771 -8.109 2.446 1.00 96.44 83 CYS A O 1
ATOM 695 N N . HIS A 1 84 ? 8.448 -6.166 1.515 1.00 95.94 84 HIS A N 1
ATOM 696 C CA . HIS A 1 84 ? 9.157 -5.660 2.681 1.00 95.94 84 HIS A CA 1
ATOM 697 C C . HIS A 1 84 ? 8.395 -4.477 3.270 1.00 95.94 84 HIS A C 1
ATOM 699 O O . HIS A 1 84 ? 7.969 -3.595 2.528 1.00 95.94 84 HIS A O 1
ATOM 705 N N . HIS A 1 85 ? 8.238 -4.447 4.587 1.00 95.31 85 HIS A N 1
ATOM 706 C CA . HIS A 1 85 ? 7.660 -3.327 5.317 1.00 95.31 85 HIS A CA 1
ATOM 707 C C . HIS A 1 85 ? 8.660 -2.777 6.330 1.00 95.31 85 HIS A C 1
ATOM 709 O O . HIS A 1 85 ? 9.181 -3.528 7.151 1.00 95.31 85 HIS A O 1
ATOM 715 N N . ASP A 1 86 ? 8.837 -1.461 6.332 1.00 95.12 86 ASP A N 1
ATOM 716 C CA . ASP A 1 86 ? 9.521 -0.723 7.392 1.00 95.12 86 ASP A CA 1
ATOM 717 C C . ASP A 1 86 ? 8.485 0.086 8.173 1.00 95.12 86 ASP A C 1
ATOM 719 O O . ASP A 1 86 ? 7.685 0.807 7.586 1.00 95.12 86 ASP A O 1
ATOM 723 N N . ILE A 1 87 ? 8.447 -0.055 9.500 1.00 93.75 87 ILE A N 1
ATOM 724 C CA . ILE A 1 87 ? 7.383 0.521 10.334 1.00 93.75 87 ILE A CA 1
ATOM 725 C C . ILE A 1 87 ? 7.976 1.148 11.590 1.00 93.75 87 ILE A C 1
ATOM 727 O O . ILE A 1 87 ? 8.783 0.535 12.288 1.00 93.75 87 ILE A O 1
ATOM 731 N N . MET A 1 88 ? 7.545 2.363 11.920 1.00 92.50 88 MET A N 1
ATOM 732 C CA . MET A 1 88 ? 7.985 3.058 13.123 1.00 92.50 88 MET A CA 1
ATOM 733 C C . MET A 1 88 ? 7.119 2.673 14.323 1.00 92.50 88 MET A C 1
ATOM 735 O O . MET A 1 88 ? 5.951 3.048 14.432 1.00 92.50 88 MET A O 1
ATOM 739 N N . LEU A 1 89 ? 7.718 1.968 15.279 1.00 85.12 89 LEU A N 1
ATOM 740 C CA . LEU A 1 89 ? 7.091 1.551 16.527 1.00 85.12 89 LEU A CA 1
ATOM 741 C C . LEU A 1 89 ? 7.844 2.168 17.704 1.00 85.12 89 LEU A C 1
ATOM 743 O O . LEU A 1 89 ? 9.016 1.881 17.923 1.00 85.12 89 LEU A O 1
ATOM 747 N N . GLN A 1 90 ? 7.168 3.007 18.494 1.00 81.94 90 GLN A N 1
ATOM 748 C CA . GLN A 1 90 ? 7.754 3.629 19.697 1.00 81.94 90 GLN A CA 1
ATOM 749 C C . GLN A 1 90 ? 9.079 4.373 19.413 1.00 81.94 90 GLN A C 1
ATOM 751 O O . GLN A 1 90 ? 10.003 4.350 20.222 1.00 81.94 90 GLN A O 1
ATOM 756 N N . GLY A 1 91 ? 9.178 5.021 18.247 1.00 83.88 91 GLY A N 1
ATOM 757 C CA . GLY A 1 91 ? 10.378 5.747 17.820 1.00 83.88 91 GLY A CA 1
ATOM 758 C C . GLY A 1 91 ? 11.506 4.867 17.268 1.00 83.88 91 GLY A C 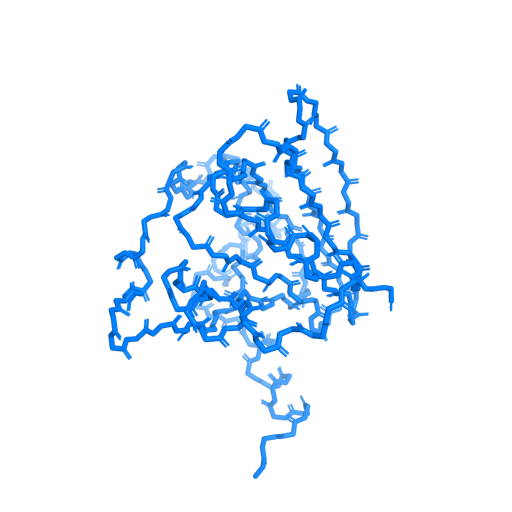1
ATOM 759 O O . GLY A 1 91 ? 12.567 5.393 16.951 1.00 83.88 91 GLY A O 1
ATOM 760 N N . GLN A 1 92 ? 11.296 3.556 17.125 1.00 88.19 92 GLN A N 1
ATOM 761 C CA . GLN A 1 92 ? 12.253 2.625 16.522 1.00 88.19 92 GLN A CA 1
ATOM 762 C C . GLN A 1 92 ? 11.705 2.048 15.216 1.00 88.19 92 GLN A C 1
ATOM 764 O O . GLN A 1 92 ? 10.506 1.799 15.106 1.00 88.19 92 GLN A O 1
ATOM 769 N N . LYS A 1 93 ? 12.585 1.815 14.236 1.00 92.38 93 LYS A N 1
ATOM 770 C CA . LYS A 1 93 ? 12.225 1.137 12.987 1.00 92.38 93 LYS A CA 1
ATOM 771 C C . LYS A 1 93 ? 12.176 -0.373 13.217 1.00 92.38 93 LYS A C 1
ATOM 773 O O . LYS A 1 93 ? 13.153 -0.954 13.685 1.00 92.38 93 LYS A O 1
ATOM 778 N N . ALA A 1 94 ? 11.058 -0.995 12.872 1.00 91.81 94 ALA A N 1
ATOM 779 C CA . ALA A 1 94 ? 10.899 -2.437 12.776 1.00 91.81 94 ALA A CA 1
ATOM 780 C C . ALA A 1 94 ? 10.730 -2.820 11.303 1.00 91.81 94 ALA A C 1
ATOM 782 O O . ALA A 1 94 ? 9.916 -2.216 10.609 1.00 91.81 94 ALA A O 1
ATOM 783 N N . SER A 1 95 ? 11.476 -3.825 10.852 1.00 93.25 95 SER A N 1
ATOM 784 C CA . SER A 1 95 ? 11.438 -4.314 9.471 1.00 93.25 95 SER A CA 1
ATOM 785 C C . SER A 1 95 ? 10.791 -5.698 9.421 1.00 93.25 95 SER A C 1
ATOM 787 O O . SER A 1 95 ? 11.100 -6.555 10.254 1.00 93.25 95 SER A O 1
ATOM 789 N N . LEU A 1 96 ? 9.887 -5.917 8.467 1.00 93.19 96 LEU A N 1
ATOM 790 C CA . LEU A 1 96 ? 9.110 -7.146 8.307 1.00 93.19 96 LEU A CA 1
ATOM 791 C C . LEU A 1 96 ? 9.141 -7.608 6.848 1.00 93.19 96 LEU A C 1
ATOM 793 O O . LEU A 1 96 ? 8.754 -6.860 5.955 1.00 93.19 96 LEU A O 1
ATOM 797 N N . ASP A 1 97 ? 9.513 -8.866 6.624 1.00 94.44 97 ASP A N 1
ATOM 798 C CA . ASP A 1 97 ? 9.354 -9.530 5.330 1.00 94.44 97 ASP A CA 1
ATOM 799 C C . ASP A 1 97 ? 8.089 -10.386 5.353 1.00 94.44 97 ASP A C 1
ATOM 801 O O . ASP A 1 97 ? 7.982 -11.342 6.127 1.00 94.44 97 ASP A O 1
ATOM 805 N N . LEU A 1 98 ? 7.127 -10.049 4.499 1.00 94.56 98 LEU A N 1
ATOM 806 C CA . LEU A 1 98 ? 5.861 -10.764 4.371 1.00 94.56 98 LEU A CA 1
ATOM 807 C C . LEU A 1 98 ? 5.875 -11.595 3.088 1.00 94.56 98 LEU A C 1
ATOM 809 O O . LEU A 1 98 ? 6.369 -11.154 2.052 1.00 94.56 98 LEU A O 1
ATOM 813 N N . ARG A 1 99 ? 5.309 -12.798 3.138 1.00 95.56 99 ARG A N 1
ATOM 814 C CA . ARG A 1 99 ? 5.181 -13.723 2.004 1.00 95.56 99 ARG A CA 1
ATOM 815 C C . ARG A 1 99 ? 3.719 -13.975 1.677 1.00 95.56 99 ARG A C 1
ATOM 817 O O . ARG A 1 99 ? 2.830 -13.623 2.445 1.00 95.56 99 ARG A O 1
ATOM 824 N N . GLU A 1 100 ? 3.478 -14.596 0.529 1.00 95.00 100 GLU A N 1
ATOM 825 C CA . GLU A 1 100 ? 2.153 -15.026 0.088 1.00 95.00 100 GLU A CA 1
ATOM 826 C C . GLU A 1 100 ? 1.319 -15.638 1.224 1.00 95.00 100 GLU A C 1
ATOM 828 O O . GLU A 1 100 ? 1.759 -16.557 1.910 1.00 95.00 100 GLU A O 1
ATOM 833 N N . GLY A 1 101 ? 0.095 -15.135 1.393 1.00 89.88 101 GLY A N 1
ATOM 834 C CA . GLY A 1 101 ? -0.810 -15.546 2.464 1.00 89.88 101 GLY A CA 1
ATOM 835 C C . GLY A 1 101 ? -0.735 -14.660 3.706 1.00 89.88 101 GLY A C 1
ATOM 836 O O . GLY A 1 101 ? -1.734 -14.559 4.418 1.00 89.88 101 GLY A O 1
ATOM 837 N N . ASN A 1 102 ? 0.383 -13.965 3.932 1.00 92.06 102 ASN A N 1
ATOM 838 C CA . ASN A 1 102 ? 0.529 -13.116 5.103 1.00 92.06 102 ASN A CA 1
ATOM 839 C C . ASN A 1 102 ? -0.341 -11.863 5.023 1.00 92.06 102 ASN A C 1
ATOM 841 O O . ASN A 1 102 ? -0.548 -11.266 3.961 1.00 92.06 102 ASN A O 1
ATOM 845 N N . VAL A 1 103 ? -0.825 -11.468 6.197 1.00 88.69 103 VAL A N 1
ATOM 846 C CA . VAL A 1 103 ? -1.643 -10.277 6.417 1.00 88.69 103 VAL A CA 1
ATOM 847 C C . VAL A 1 103 ? -0.963 -9.411 7.467 1.00 88.69 103 VAL A C 1
ATOM 849 O O . VAL A 1 103 ? -0.595 -9.916 8.528 1.00 88.69 103 VAL A O 1
ATOM 852 N N . LEU A 1 104 ? -0.855 -8.118 7.180 1.00 90.50 104 LEU A N 1
ATOM 853 C CA . LEU A 1 104 ? -0.386 -7.073 8.077 1.00 90.50 104 LEU A CA 1
ATOM 854 C C . LEU A 1 104 ? -1.492 -6.028 8.261 1.00 90.50 104 LEU A C 1
ATOM 856 O O . LEU A 1 104 ? -1.998 -5.478 7.288 1.00 90.50 104 LEU A O 1
ATOM 860 N N . ILE A 1 105 ? -1.862 -5.742 9.510 1.00 89.19 105 ILE A N 1
ATOM 861 C CA . ILE A 1 105 ? -2.847 -4.701 9.844 1.00 89.19 105 ILE A CA 1
ATOM 862 C C . ILE A 1 105 ? -2.127 -3.489 10.432 1.00 89.19 105 ILE A C 1
ATOM 864 O O . ILE A 1 105 ? -1.396 -3.623 11.416 1.00 89.19 105 ILE A O 1
ATOM 868 N N . ILE A 1 106 ? -2.380 -2.318 9.850 1.00 90.38 106 ILE A N 1
ATOM 869 C CA . ILE A 1 106 ? -1.689 -1.061 10.129 1.00 90.38 106 ILE A CA 1
ATOM 870 C C . ILE A 1 106 ? -2.715 -0.026 10.615 1.00 90.38 106 ILE A C 1
ATOM 872 O O . ILE A 1 106 ? -3.644 0.340 9.884 1.00 90.38 106 ILE A O 1
ATOM 876 N N . PRO A 1 107 ? -2.609 0.419 11.878 1.00 87.88 107 PRO A N 1
ATOM 877 C CA . PRO A 1 107 ? -3.492 1.438 12.435 1.00 87.88 107 PRO A CA 1
ATOM 878 C C . PRO A 1 107 ? -3.303 2.825 11.801 1.00 87.88 107 PRO A C 1
ATOM 880 O O . PRO A 1 107 ? -2.183 3.155 11.404 1.00 87.88 107 PRO A O 1
ATOM 883 N N . PRO A 1 108 ? -4.340 3.687 11.828 1.00 89.69 108 PRO A N 1
ATOM 884 C CA . PRO A 1 108 ? -4.203 5.094 11.471 1.00 89.69 108 PRO A CA 1
ATOM 885 C C . PRO A 1 108 ? -3.083 5.785 12.258 1.00 89.69 108 PRO A C 1
ATOM 887 O O . PRO A 1 108 ? -2.921 5.526 13.453 1.00 89.69 108 PRO A O 1
ATOM 890 N N . GLY A 1 109 ? -2.353 6.694 11.610 1.00 90.19 109 GLY A N 1
ATOM 891 C CA . GLY A 1 109 ? -1.253 7.449 12.226 1.00 90.19 109 GLY A CA 1
ATOM 892 C C . GLY A 1 109 ? 0.027 6.644 12.488 1.00 90.19 109 GLY A C 1
ATOM 893 O O . GLY A 1 109 ? 0.925 7.128 13.176 1.00 90.19 109 GLY A O 1
ATOM 894 N N . THR A 1 110 ? 0.118 5.406 11.990 1.00 91.12 110 THR A N 1
ATOM 895 C CA . THR A 1 110 ? 1.354 4.615 12.060 1.00 91.12 110 THR A CA 1
ATOM 896 C C . THR A 1 110 ? 2.237 4.973 10.873 1.00 91.12 110 THR A C 1
ATOM 898 O O . THR A 1 110 ? 1.842 4.722 9.741 1.00 91.12 110 THR A O 1
ATOM 901 N N . MET A 1 111 ? 3.430 5.518 11.124 1.00 94.88 111 MET A N 1
ATOM 902 C CA . MET A 1 111 ? 4.406 5.761 10.058 1.00 94.88 111 MET A CA 1
ATOM 903 C C . MET A 1 111 ? 4.956 4.427 9.546 1.00 94.88 111 MET A C 1
ATOM 905 O O . MET A 1 111 ? 5.533 3.658 10.324 1.00 94.88 111 MET A O 1
ATOM 909 N N . HIS A 1 112 ? 4.775 4.156 8.258 1.00 95.38 112 HIS A N 1
ATOM 910 C CA . HIS A 1 112 ? 5.237 2.942 7.601 1.00 95.38 112 HIS A CA 1
ATOM 911 C C . HIS A 1 112 ? 5.594 3.163 6.129 1.00 95.38 112 HIS A C 1
ATOM 913 O O . HIS A 1 112 ? 5.224 4.152 5.502 1.00 95.38 112 HIS A O 1
ATOM 919 N N . GLU A 1 113 ? 6.307 2.193 5.581 1.00 95.38 113 GLU A N 1
ATOM 920 C CA . GLU A 1 113 ? 6.681 2.087 4.184 1.00 95.38 113 GLU A CA 1
ATOM 921 C C . GLU A 1 113 ? 6.524 0.630 3.741 1.00 95.38 113 GLU A C 1
ATOM 923 O O . GLU A 1 113 ? 6.654 -0.299 4.545 1.00 95.38 113 GLU A O 1
ATOM 928 N N . ILE A 1 114 ? 6.219 0.432 2.462 1.00 95.12 114 ILE A N 1
ATOM 929 C CA . ILE A 1 114 ? 6.145 -0.875 1.816 1.00 95.12 114 ILE A CA 1
ATOM 930 C C . ILE A 1 114 ? 6.955 -0.831 0.521 1.00 95.12 114 ILE A C 1
ATOM 932 O O . ILE A 1 114 ? 6.819 0.096 -0.275 1.00 95.12 114 ILE A O 1
ATOM 936 N N . SER A 1 115 ? 7.762 -1.866 0.316 1.00 94.69 115 SER A N 1
ATOM 937 C CA . SER A 1 115 ? 8.659 -2.015 -0.824 1.00 94.69 115 SER A CA 1
ATOM 938 C C . SER A 1 115 ? 8.378 -3.327 -1.548 1.00 94.69 115 SER A C 1
ATOM 940 O O . SER A 1 115 ? 8.434 -4.413 -0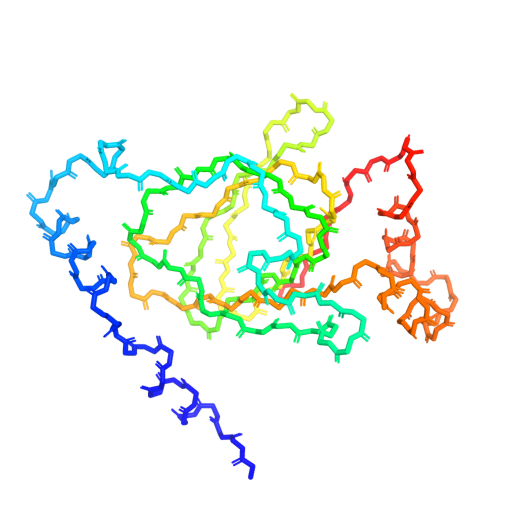.959 1.00 94.69 115 SER A O 1
ATOM 942 N N . VAL A 1 116 ? 8.082 -3.222 -2.846 1.00 95.81 116 VAL A N 1
ATOM 943 C CA . VAL A 1 116 ? 7.838 -4.353 -3.753 1.00 95.81 116 VAL A CA 1
ATOM 944 C C . VAL A 1 116 ? 8.557 -4.080 -5.069 1.00 95.81 116 VAL A C 1
ATOM 946 O O . VAL A 1 116 ? 8.045 -3.344 -5.903 1.00 95.81 116 VAL A O 1
ATOM 949 N N . PHE A 1 117 ? 9.742 -4.658 -5.263 1.00 94.44 117 PHE A N 1
ATOM 950 C CA . PHE A 1 117 ? 10.586 -4.427 -6.450 1.00 94.44 117 PHE A CA 1
ATOM 951 C C . PHE A 1 117 ? 10.667 -5.648 -7.375 1.00 94.44 117 PHE A C 1
ATOM 953 O O . PHE A 1 117 ? 11.656 -5.871 -8.071 1.00 94.44 117 PHE A O 1
ATOM 960 N N . ASP A 1 118 ? 9.613 -6.456 -7.389 1.00 94.44 118 ASP A N 1
ATOM 961 C CA . ASP A 1 118 ? 9.465 -7.606 -8.269 1.00 94.44 118 ASP A CA 1
ATOM 962 C C . ASP A 1 118 ? 8.007 -7.759 -8.743 1.00 94.44 118 ASP A C 1
ATOM 964 O O . ASP A 1 118 ? 7.169 -6.871 -8.574 1.00 94.44 118 ASP A O 1
ATOM 968 N N . ASP A 1 119 ? 7.697 -8.898 -9.364 1.00 94.81 119 ASP A N 1
ATOM 969 C CA . ASP A 1 119 ? 6.358 -9.195 -9.874 1.00 94.81 119 ASP A CA 1
ATOM 970 C C . ASP A 1 119 ? 5.383 -9.695 -8.785 1.00 94.81 119 ASP A C 1
ATOM 972 O O . ASP A 1 119 ? 4.320 -10.230 -9.117 1.00 94.81 119 ASP A O 1
ATOM 976 N N . SER A 1 120 ? 5.682 -9.496 -7.497 1.00 96.81 120 SER A N 1
ATOM 977 C CA . SER A 1 120 ? 4.756 -9.789 -6.399 1.00 96.81 120 SER A CA 1
ATOM 978 C C . SER A 1 120 ? 3.486 -8.939 -6.481 1.00 96.81 120 SER A C 1
ATOM 980 O O . SER A 1 120 ? 3.426 -7.907 -7.155 1.00 96.81 120 SER A O 1
ATOM 982 N N . ALA A 1 121 ? 2.427 -9.397 -5.817 1.00 96.56 121 ALA A N 1
ATOM 983 C CA . ALA A 1 121 ? 1.138 -8.720 -5.786 1.00 96.56 121 ALA A CA 1
ATOM 984 C C . ALA A 1 121 ? 0.658 -8.573 -4.343 1.00 96.56 121 ALA A C 1
ATOM 986 O O . ALA A 1 121 ? 0.382 -9.566 -3.666 1.00 96.56 121 ALA A O 1
ATOM 987 N N . VAL A 1 122 ? 0.508 -7.323 -3.908 1.00 96.81 122 VAL A N 1
ATOM 988 C CA . VAL A 1 122 ? -0.018 -6.958 -2.590 1.00 96.81 122 VAL A CA 1
ATOM 989 C C . VAL A 1 122 ? -1.332 -6.202 -2.766 1.00 96.81 122 VAL A C 1
ATOM 991 O O . VAL A 1 122 ? -1.492 -5.397 -3.688 1.00 96.81 122 VAL A O 1
ATOM 994 N N . LEU A 1 123 ? -2.297 -6.509 -1.907 1.00 96.12 123 LEU A N 1
ATOM 995 C CA . LEU A 1 123 ? -3.586 -5.839 -1.825 1.00 96.12 123 LEU A CA 1
ATOM 996 C C . LEU A 1 123 ? -3.657 -5.024 -0.542 1.00 96.12 123 LEU A C 1
ATOM 998 O O . LEU A 1 123 ? -3.419 -5.566 0.532 1.00 96.12 123 LEU A O 1
ATOM 1002 N N . ASN A 1 124 ? -4.095 -3.777 -0.663 1.00 96.00 124 ASN A N 1
ATOM 1003 C CA . ASN A 1 124 ? -4.390 -2.916 0.468 1.00 96.00 124 ASN A CA 1
ATOM 1004 C C . ASN A 1 124 ? -5.911 -2.812 0.611 1.00 96.00 124 ASN A C 1
ATOM 1006 O O . ASN A 1 124 ? -6.608 -2.358 -0.300 1.00 96.00 124 ASN A O 1
ATOM 1010 N N . ILE A 1 125 ? -6.441 -3.263 1.746 1.00 94.38 125 ILE A N 1
ATOM 1011 C CA . ILE A 1 125 ? -7.847 -3.089 2.120 1.00 94.38 125 ILE A CA 1
ATOM 1012 C C . ILE A 1 125 ? -7.907 -1.924 3.100 1.00 94.38 125 ILE A C 1
ATOM 1014 O O . ILE A 1 125 ? -7.458 -2.031 4.239 1.00 94.38 125 ILE A O 1
ATOM 1018 N N . LEU A 1 126 ? -8.452 -0.807 2.637 1.00 94.94 126 LEU A N 1
ATOM 1019 C CA . LEU A 1 126 ? -8.503 0.449 3.367 1.00 94.94 126 LEU A CA 1
ATOM 1020 C C . LEU A 1 126 ? -9.890 0.611 3.974 1.00 94.94 126 LEU A C 1
ATOM 1022 O O . LEU A 1 126 ? -10.893 0.561 3.259 1.00 94.94 126 LEU A O 1
ATOM 1026 N N . ILE A 1 127 ? -9.960 0.793 5.288 1.00 91.62 127 ILE A N 1
ATOM 1027 C CA . ILE A 1 127 ? -11.221 0.845 6.027 1.00 91.62 127 ILE A CA 1
ATOM 1028 C C . ILE A 1 127 ? -11.309 2.167 6.775 1.00 91.62 127 ILE A C 1
ATOM 1030 O O . ILE A 1 127 ? -10.482 2.466 7.640 1.00 91.62 127 ILE A O 1
ATOM 1034 N N . ASN A 1 128 ? -12.359 2.940 6.493 1.00 90.50 128 ASN A N 1
ATOM 1035 C CA . ASN A 1 128 ? -12.618 4.182 7.208 1.00 90.50 128 ASN A CA 1
ATOM 1036 C C . ASN A 1 128 ? -12.728 3.902 8.720 1.00 90.50 128 ASN A C 1
ATOM 1038 O O . ASN A 1 128 ? -13.526 3.066 9.165 1.00 90.50 128 ASN A O 1
ATOM 1042 N N . ARG A 1 129 ? -11.945 4.643 9.514 1.00 82.62 129 ARG A N 1
ATOM 1043 C CA . ARG A 1 129 ? -11.825 4.484 10.970 1.00 82.62 129 ARG A CA 1
ATOM 1044 C C . ARG A 1 129 ? -13.183 4.472 11.686 1.00 82.62 129 ARG A C 1
ATOM 1046 O O . ARG A 1 129 ? -13.391 3.676 12.600 1.00 82.62 129 ARG A O 1
ATOM 1053 N N . HIS A 1 130 ? -14.126 5.317 11.259 1.00 80.50 130 HIS A N 1
ATOM 1054 C CA . HIS A 1 130 ? -15.468 5.403 11.856 1.00 80.50 130 HIS A CA 1
ATOM 1055 C C . HIS A 1 130 ? -16.269 4.113 11.673 1.00 80.50 130 HIS A C 1
ATOM 1057 O O . HIS A 1 130 ? -16.946 3.656 12.595 1.00 80.50 130 HIS A O 1
ATOM 1063 N N . THR A 1 131 ? -16.170 3.507 10.493 1.00 78.38 131 THR A N 1
ATOM 1064 C CA . THR A 1 131 ? -16.870 2.257 10.179 1.00 78.38 131 THR A CA 1
ATOM 1065 C C . THR A 1 131 ? -16.261 1.086 10.916 1.00 78.38 131 THR A C 1
ATOM 1067 O O . THR A 1 131 ? -16.998 0.279 11.479 1.00 78.38 131 THR A O 1
ATOM 1070 N N . PHE A 1 132 ? -14.933 1.034 11.010 1.00 74.38 132 PHE A N 1
ATOM 1071 C CA . PHE A 1 132 ? -14.283 0.015 11.818 1.00 74.38 132 PHE A CA 1
ATOM 1072 C C . PHE A 1 132 ? -14.731 0.082 13.286 1.00 74.38 132 PHE A C 1
ATOM 1074 O O . PHE A 1 132 ? -15.133 -0.929 13.861 1.00 74.38 132 PHE A O 1
ATOM 1081 N N . HIS A 1 133 ? -14.749 1.282 13.873 1.00 72.81 133 HIS A N 1
ATOM 1082 C CA . HIS A 1 133 ? -15.175 1.462 15.259 1.00 72.81 133 HIS A CA 1
ATOM 1083 C C . HIS A 1 133 ? -16.649 1.104 15.497 1.00 72.81 133 HIS A C 1
ATOM 1085 O O . HIS A 1 133 ? -16.991 0.557 16.541 1.00 72.81 133 HIS A O 1
ATOM 1091 N N . ARG A 1 134 ? -17.543 1.427 14.558 1.00 73.25 134 ARG A N 1
ATOM 1092 C CA . ARG A 1 134 ? -18.986 1.211 14.744 1.00 73.25 134 ARG A CA 1
ATOM 1093 C C . ARG A 1 134 ? -19.468 -0.188 14.398 1.00 73.25 134 ARG A C 1
ATOM 1095 O O . ARG A 1 134 ? -20.436 -0.626 15.005 1.00 73.25 134 ARG A O 1
ATOM 1102 N N . VAL A 1 135 ? -18.867 -0.823 13.399 1.00 70.75 135 VAL A N 1
ATOM 1103 C CA . VAL A 1 135 ? -19.380 -2.073 12.822 1.00 70.75 135 VAL A CA 1
ATOM 1104 C C . VAL A 1 135 ? -18.517 -3.253 13.237 1.00 70.75 135 VAL A C 1
ATOM 1106 O O . VAL A 1 135 ? -19.038 -4.269 13.659 1.00 70.75 135 VAL A O 1
ATOM 1109 N N . PHE A 1 136 ? -17.194 -3.119 13.167 1.00 68.06 136 PHE A N 1
ATOM 1110 C CA . PHE A 1 136 ? -16.306 -4.263 13.369 1.00 68.06 136 PHE A CA 1
ATOM 1111 C C . PHE A 1 136 ? -15.918 -4.457 14.836 1.00 68.06 136 PHE A C 1
ATOM 1113 O O . PHE A 1 136 ? -15.932 -5.579 15.327 1.00 68.06 136 PHE A O 1
ATOM 1120 N N . LEU A 1 137 ? -15.600 -3.381 15.562 1.00 69.50 137 LEU A N 1
ATOM 1121 C CA . LEU A 1 137 ? -15.186 -3.469 16.968 1.00 69.50 137 LEU A CA 1
ATOM 1122 C C . LEU A 1 137 ? -16.212 -4.135 17.911 1.00 69.50 137 LEU A C 1
ATOM 1124 O O . LEU A 1 137 ? -15.777 -4.946 18.732 1.00 69.50 137 LEU A O 1
ATOM 1128 N N . PRO A 1 138 ? -17.523 -3.814 17.852 1.00 70.25 138 PRO A N 1
ATOM 1129 C CA . PRO A 1 138 ? -18.509 -4.391 18.771 1.00 70.25 138 PRO A CA 1
ATOM 1130 C C . PRO A 1 138 ? -18.725 -5.893 18.562 1.00 70.25 138 PRO A C 1
ATOM 1132 O O . PRO A 1 138 ? -18.970 -6.611 19.529 1.00 70.25 138 PRO A O 1
ATOM 1135 N N . ASP A 1 139 ? -18.590 -6.354 17.318 1.00 68.06 139 ASP A N 1
ATOM 1136 C CA . ASP A 1 139 ? -18.858 -7.738 16.918 1.00 68.06 139 ASP A CA 1
ATOM 1137 C C . ASP A 1 139 ? -17.635 -8.658 17.089 1.00 68.06 139 ASP A C 1
ATOM 1139 O O . ASP A 1 139 ? -17.735 -9.877 16.931 1.00 68.06 139 ASP A O 1
ATOM 1143 N N . LEU A 1 140 ? -16.464 -8.107 17.438 1.00 67.81 140 LEU A N 1
ATOM 1144 C CA . LEU A 1 140 ? -15.290 -8.916 17.756 1.00 67.81 140 LEU A CA 1
ATOM 1145 C C . LEU A 1 140 ? -15.510 -9.667 19.078 1.00 67.81 140 LEU A C 1
ATOM 1147 O O . LEU A 1 140 ? -15.752 -9.020 20.104 1.00 67.81 140 LEU A O 1
ATOM 1151 N N . PRO A 1 141 ? -15.347 -11.007 19.101 1.00 63.81 141 PRO A N 1
ATOM 1152 C CA . PRO A 1 141 ? -15.499 -11.789 20.320 1.00 63.81 141 PRO A CA 1
ATOM 1153 C C . PRO A 1 141 ? -14.632 -11.229 21.451 1.00 63.81 141 PRO A C 1
ATOM 1155 O O . PRO A 1 141 ? -13.441 -10.960 21.270 1.00 63.81 141 PRO A O 1
ATOM 1158 N N . GLY A 1 142 ? -15.240 -11.052 22.624 1.00 62.38 142 GLY A N 1
ATOM 1159 C CA . GLY A 1 142 ? -14.567 -10.547 23.817 1.00 62.38 142 GLY A CA 1
ATOM 1160 C C . GLY A 1 142 ? -13.282 -11.305 24.147 1.00 62.38 142 GLY A C 1
ATOM 1161 O O . GLY A 1 142 ? -13.256 -12.532 24.124 1.00 62.38 142 GLY A O 1
ATOM 1162 N N . GLY A 1 143 ? -12.220 -10.570 24.486 1.00 62.78 143 GLY A N 1
ATOM 1163 C CA . GLY A 1 143 ? -11.006 -11.132 25.091 1.00 62.78 143 GLY A CA 1
ATOM 1164 C C . GLY A 1 143 ? -9.960 -11.683 24.119 1.00 62.78 143 GLY A C 1
ATOM 1165 O O . GLY A 1 143 ? -8.872 -12.047 24.565 1.00 62.78 143 GLY A O 1
ATOM 1166 N N . ASN A 1 144 ? -10.218 -11.701 22.808 1.00 70.31 144 ASN A N 1
ATOM 1167 C CA . ASN A 1 144 ? -9.218 -12.147 21.836 1.00 70.31 144 ASN A CA 1
ATOM 1168 C C . ASN A 1 144 ? -8.200 -11.043 21.479 1.00 70.31 144 ASN A C 1
ATOM 1170 O O . ASN A 1 144 ? -8.425 -9.847 21.685 1.00 70.31 144 ASN A O 1
ATOM 1174 N N . LEU A 1 145 ? -7.046 -11.465 20.959 1.00 68.56 145 LEU A N 1
ATOM 1175 C CA . LEU A 1 145 ? -5.915 -10.582 20.674 1.00 68.56 145 LEU A CA 1
ATOM 1176 C C . LEU A 1 145 ? -6.262 -9.539 19.587 1.00 68.56 145 LEU A C 1
ATOM 1178 O O . LEU A 1 145 ? -5.838 -8.393 19.710 1.00 68.56 145 LEU A O 1
ATOM 1182 N N . LEU A 1 146 ? -7.109 -9.876 18.602 1.00 67.75 146 LEU A N 1
ATOM 1183 C CA . LEU A 1 146 ? -7.594 -8.932 17.580 1.00 67.75 146 LEU A CA 1
ATOM 1184 C C . LEU A 1 146 ? -8.444 -7.813 18.189 1.00 67.75 146 LEU A C 1
ATOM 1186 O O . LEU A 1 146 ? -8.234 -6.643 17.891 1.00 67.75 146 LEU A O 1
ATOM 1190 N N . GLN A 1 147 ? -9.374 -8.143 19.084 1.00 71.88 147 GLN A N 1
ATOM 1191 C CA . GLN A 1 147 ? -10.180 -7.145 19.783 1.00 71.88 147 GLN A CA 1
ATOM 1192 C C . GLN A 1 147 ? -9.291 -6.199 20.596 1.00 71.88 147 GLN A C 1
ATOM 1194 O O . GLN A 1 147 ? -9.487 -4.985 20.562 1.00 71.88 147 GLN A O 1
ATOM 1199 N N . GLN A 1 148 ? -8.298 -6.739 21.307 1.00 69.19 148 GLN A N 1
ATOM 1200 C CA . GLN A 1 148 ? -7.348 -5.932 22.076 1.00 69.19 148 GLN A CA 1
ATOM 1201 C C . GLN A 1 148 ? -6.501 -5.031 21.173 1.00 69.19 148 GLN A C 1
ATOM 1203 O O . GLN A 1 148 ? -6.347 -3.850 21.484 1.00 69.19 148 GLN A O 1
ATOM 1208 N N . PHE A 1 149 ? -6.001 -5.563 20.053 1.00 70.38 149 PHE A N 1
ATOM 1209 C CA . PHE A 1 149 ? -5.303 -4.798 19.021 1.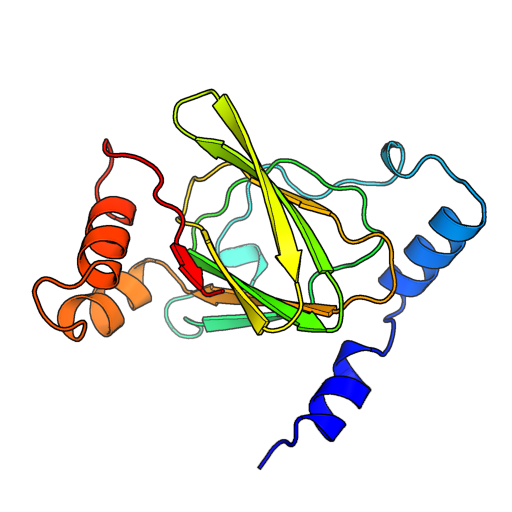00 70.38 149 PHE A CA 1
ATOM 1210 C C . PHE A 1 149 ? -6.152 -3.617 18.569 1.00 70.38 149 PHE A C 1
ATOM 1212 O O . PHE A 1 149 ? -5.752 -2.474 18.767 1.00 70.38 149 PHE A O 1
ATOM 1219 N N . PHE A 1 150 ? -7.359 -3.886 18.063 1.00 71.38 150 PHE A N 1
ATOM 1220 C CA . PHE A 1 150 ? -8.184 -2.840 17.485 1.00 71.38 150 PHE A CA 1
ATOM 1221 C C . PHE A 1 150 ? -8.557 -1.809 18.540 1.00 71.38 150 PHE A C 1
ATOM 1223 O O . PHE A 1 150 ? -8.370 -0.627 18.291 1.00 71.38 150 PHE A O 1
ATOM 1230 N N . ARG A 1 151 ? -8.967 -2.215 19.752 1.00 70.38 151 ARG A N 1
ATOM 1231 C CA . ARG A 1 151 ? -9.228 -1.260 20.843 1.00 70.38 151 ARG A CA 1
ATOM 1232 C C . ARG A 1 151 ? -8.030 -0.341 21.079 1.00 70.38 151 ARG A C 1
ATOM 1234 O O . ARG A 1 151 ? -8.218 0.868 21.113 1.00 70.38 151 ARG A O 1
ATOM 1241 N N . ASN A 1 152 ? -6.816 -0.880 21.183 1.00 69.00 152 ASN A N 1
ATOM 1242 C CA . ASN A 1 152 ? -5.615 -0.071 21.406 1.00 69.00 152 ASN A CA 1
ATOM 1243 C C . ASN A 1 152 ? -5.296 0.859 20.223 1.00 69.00 152 ASN A C 1
ATOM 1245 O O . ASN A 1 152 ? -4.874 1.985 20.452 1.00 69.00 152 ASN A O 1
ATOM 1249 N N . SER A 1 153 ? -5.574 0.439 18.988 1.00 66.06 153 SER A N 1
ATOM 1250 C CA . SER A 1 153 ? -5.415 1.249 17.773 1.00 66.06 153 SER A CA 1
ATOM 1251 C C . SER A 1 153 ? -6.352 2.466 17.689 1.00 66.06 153 SER A C 1
ATOM 1253 O O . SER A 1 153 ? -6.050 3.403 16.955 1.00 66.06 153 SER A O 1
ATOM 1255 N N . PHE A 1 154 ? -7.482 2.481 18.412 1.00 60.53 154 PHE A N 1
ATOM 1256 C CA . PHE A 1 154 ? -8.429 3.613 18.414 1.00 60.53 154 PHE A CA 1
ATOM 1257 C C . PHE A 1 154 ? -8.228 4.609 19.560 1.00 60.53 154 PHE A C 1
ATOM 1259 O O . PHE A 1 154 ? -8.737 5.727 19.468 1.00 60.53 154 PHE A O 1
ATOM 1266 N N . PHE A 1 155 ? -7.521 4.239 20.634 1.00 56.72 155 PHE A N 1
ATOM 1267 C CA . PHE A 1 155 ? -7.312 5.125 21.781 1.00 56.72 155 PHE A CA 1
ATOM 1268 C C . PHE A 1 155 ? -5.924 5.787 21.712 1.00 56.72 155 PHE A C 1
ATOM 1270 O O . PHE A 1 155 ? -4.912 5.088 21.798 1.00 56.72 155 PHE A O 1
ATOM 1277 N N . PRO A 1 156 ? -5.845 7.128 21.597 1.00 44.59 156 PRO A N 1
ATOM 1278 C CA . PRO A 1 156 ? -4.569 7.836 21.584 1.00 44.59 156 PRO A CA 1
ATOM 1279 C C . PRO A 1 156 ? -3.777 7.547 22.868 1.00 44.59 156 PRO A C 1
ATOM 1281 O O . PRO A 1 156 ? -4.320 7.635 23.969 1.00 44.59 156 PRO A O 1
ATOM 1284 N N . GLY A 1 157 ? -2.491 7.212 22.732 1.00 46.41 157 GLY A N 1
ATOM 1285 C CA . GLY A 1 157 ? -1.564 7.060 23.863 1.00 46.41 157 GLY A CA 1
ATOM 1286 C C . GLY A 1 157 ? -1.108 5.634 24.189 1.00 46.41 157 GLY A C 1
ATOM 1287 O O . GLY A 1 157 ? -0.323 5.464 25.123 1.00 46.41 157 GLY A O 1
ATOM 1288 N N . LYS A 1 158 ? -1.527 4.600 23.443 1.00 45.59 158 LYS A N 1
ATOM 1289 C CA . LYS A 1 158 ? -0.963 3.246 23.588 1.00 45.59 158 LYS A CA 1
ATOM 1290 C C . LYS A 1 158 ? -0.583 2.619 22.248 1.00 45.59 158 LYS A C 1
ATOM 1292 O O . LYS A 1 158 ? -1.398 2.538 21.347 1.00 45.59 158 LYS A O 1
ATOM 1297 N N . ARG A 1 159 ? 0.688 2.191 22.207 1.00 50.56 159 ARG A N 1
ATOM 1298 C CA . ARG A 1 159 ? 1.402 1.296 21.274 1.00 50.56 159 ARG A CA 1
ATOM 1299 C C . ARG A 1 159 ? 0.677 1.007 19.954 1.00 50.56 159 ARG A C 1
ATOM 1301 O O . ARG A 1 159 ? -0.314 0.286 19.955 1.00 50.56 159 ARG A O 1
ATOM 1308 N N . ALA A 1 160 ? 1.275 1.431 18.838 1.00 48.88 160 ALA A N 1
ATOM 1309 C CA . ALA A 1 160 ? 1.059 0.765 17.560 1.00 48.88 160 ALA A CA 1
ATOM 1310 C C . ALA A 1 160 ? 1.367 -0.726 17.761 1.00 48.88 160 ALA A C 1
ATOM 1312 O O . ALA A 1 160 ? 2.496 -1.114 18.067 1.00 48.88 160 ALA A O 1
ATOM 1313 N N . VAL A 1 161 ? 0.321 -1.543 17.730 1.00 55.91 161 VAL A N 1
ATOM 1314 C CA . VAL A 1 161 ? 0.440 -2.994 17.659 1.00 55.91 161 VAL A CA 1
ATOM 1315 C C . VAL A 1 161 ? 0.336 -3.326 16.178 1.00 55.91 161 VAL A C 1
ATOM 1317 O O . VAL A 1 161 ? -0.360 -2.629 15.444 1.00 55.91 161 VAL A O 1
ATOM 1320 N N . ILE A 1 162 ? 1.046 -4.360 15.747 1.00 58.47 162 ILE A N 1
ATOM 1321 C CA . ILE A 1 162 ? 0.952 -4.956 14.416 1.00 58.47 162 ILE A CA 1
ATOM 1322 C C . ILE A 1 162 ? 0.418 -6.370 14.603 1.00 58.47 162 ILE A C 1
ATOM 1324 O O . ILE A 1 162 ? 0.842 -7.075 15.520 1.00 58.47 162 ILE A O 1
ATOM 1328 N N . PHE A 1 163 ? -0.515 -6.776 13.746 1.00 63.16 163 PHE A N 1
ATOM 1329 C CA . PHE A 1 163 ? -0.990 -8.152 13.689 1.00 63.16 163 PHE A CA 1
ATOM 1330 C C . PHE A 1 163 ? -0.490 -8.829 12.427 1.00 63.16 163 PHE A C 1
ATOM 1332 O O . PHE A 1 163 ? -0.744 -8.330 11.332 1.00 63.16 163 PHE A O 1
ATOM 1339 N N . PHE A 1 164 ? 0.182 -9.962 12.607 1.00 54.66 164 PHE A N 1
ATOM 1340 C CA . PHE A 1 164 ? 0.711 -10.795 11.538 1.00 54.66 164 PHE A CA 1
ATOM 1341 C C . PHE A 1 164 ? 0.057 -12.178 11.593 1.00 54.66 164 PHE A C 1
ATOM 1343 O O . PHE A 1 164 ? 0.082 -12.831 12.640 1.00 54.66 164 PHE A O 1
ATOM 1350 N N . PHE A 1 165 ? -0.530 -12.611 10.477 1.00 54.81 165 PHE A N 1
ATOM 1351 C CA . PHE A 1 165 ? -0.978 -13.992 10.286 1.00 54.81 165 PHE A CA 1
ATOM 1352 C C . PHE A 1 165 ? 0.072 -14.740 9.449 1.00 54.81 165 PHE A C 1
ATOM 1354 O O . PHE A 1 165 ? 0.264 -14.356 8.290 1.00 54.81 165 PHE A O 1
ATOM 1361 N N . PRO A 1 166 ? 0.769 -15.745 10.014 1.00 42.00 166 PRO A N 1
ATOM 1362 C CA . PRO A 1 166 ? 1.702 -16.583 9.266 1.00 42.00 166 PRO A CA 1
ATOM 1363 C C . PRO A 1 166 ? 0.995 -17.468 8.235 1.00 42.00 166 PRO A C 1
ATOM 1365 O O . PRO A 1 166 ? -0.162 -17.878 8.488 1.00 42.00 166 PRO A O 1
#

Secondary structure (DSSP, 8-state):
---HHHHHHHHSS--HHHHHHHHHHHTT--GGGSPP--SEE-GGGGT--SS--EEEEE--TTSPP--BEESSEEEEEEEESEEEE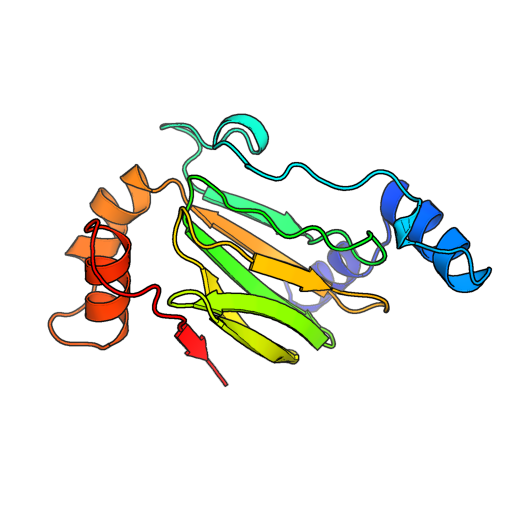EEEETTEEEEEEEETT-EEEE-TT--EEEE--SS-EEEEEEE-HHHIIIIIHHHSPTT-HHHHHHHHHHSTTS----EEE-

pLDDT: mean 85.43, std 13.28, range [42.0, 96.81]

InterPro domains:
  IPR011051 RmlC-like cupin domain superfamily [SSF51182] (61-147)
  IPR014710 RmlC-like jelly roll fold [G3DSA:2.60.120.10] (30-132)

Sequence (166 aa):
MITRKKMAERLMRLDSIERILKDAYMRGEDMETLPKGREHIANEDYNLNREKNIQITKHCRYAPGQMHDHEFIEISYVFSGFCHHDIMLQGQKASLDLREGNVLIIPPGTMHEISVFDDSAVLNILINRHTFHRVFLPDLPGGNLLQQFFRNSFFPGKRAVIFFFP